Protein AF-A0A7X7PYT3-F1 (afdb_monomer)

Structure (mmCIF, N/CA/C/O backbone):
data_AF-A0A7X7PYT3-F1
#
_entry.id   AF-A0A7X7PYT3-F1
#
loop_
_atom_site.group_PDB
_atom_site.id
_atom_site.type_symbol
_atom_site.label_atom_id
_atom_site.label_alt_id
_atom_site.label_comp_id
_atom_site.label_asym_id
_atom_site.label_entity_id
_atom_site.label_seq_id
_atom_site.pdbx_PDB_ins_code
_atom_site.Cartn_x
_atom_site.Cartn_y
_atom_site.Cartn_z
_atom_site.occupancy
_atom_site.B_iso_or_equiv
_atom_site.auth_seq_id
_atom_site.auth_comp_id
_atom_site.auth_asym_id
_atom_site.auth_atom_id
_atom_site.pdbx_PDB_model_num
ATOM 1 N N . MET A 1 1 ? -5.361 -10.222 27.015 1.00 34.09 1 MET A N 1
ATOM 2 C CA . MET A 1 1 ? -4.340 -10.618 26.019 1.00 34.09 1 MET A CA 1
ATOM 3 C C . MET A 1 1 ? -5.053 -10.894 24.704 1.00 34.09 1 MET A C 1
ATOM 5 O O . MET A 1 1 ? -5.855 -11.813 24.658 1.00 34.09 1 MET A O 1
ATOM 9 N N . SER A 1 2 ? -4.859 -10.070 23.673 1.00 35.94 2 SER A N 1
ATOM 10 C CA . SER A 1 2 ? -5.416 -10.332 22.338 1.00 35.94 2 SER A CA 1
ATOM 11 C C . SER A 1 2 ? -4.328 -10.051 21.305 1.00 35.94 2 SER A C 1
ATOM 13 O O . SER A 1 2 ? -4.134 -8.921 20.865 1.00 35.94 2 SER A O 1
ATOM 15 N N . ALA A 1 3 ? -3.550 -11.090 21.010 1.00 44.66 3 ALA A N 1
ATOM 16 C CA . ALA A 1 3 ? -2.531 -11.114 19.973 1.00 44.66 3 ALA A CA 1
ATOM 17 C C . ALA A 1 3 ? -3.099 -11.911 18.790 1.00 44.66 3 ALA A C 1
ATOM 19 O O . ALA A 1 3 ? -2.929 -13.120 18.706 1.00 44.66 3 ALA A O 1
ATOM 20 N N . ALA A 1 4 ? -3.864 -11.242 17.927 1.00 43.62 4 ALA A N 1
ATOM 21 C CA . ALA A 1 4 ? -4.382 -11.821 16.684 1.00 43.62 4 ALA A CA 1
ATOM 22 C C . ALA A 1 4 ? -4.471 -10.884 15.444 1.00 43.62 4 ALA A C 1
ATOM 24 O O . ALA A 1 4 ? -4.934 -11.367 14.410 1.00 43.62 4 ALA A O 1
ATOM 25 N N . PRO A 1 5 ? -4.032 -9.600 15.435 1.00 50.62 5 PRO A N 1
ATOM 26 C CA . PRO A 1 5 ? -4.011 -8.821 14.187 1.00 50.62 5 PRO A CA 1
ATOM 27 C C . PRO A 1 5 ? -2.671 -8.876 13.427 1.00 50.62 5 PRO A C 1
ATOM 29 O O . PRO A 1 5 ? -2.672 -8.729 12.207 1.00 50.62 5 PRO A O 1
ATOM 32 N N . ALA A 1 6 ? -1.547 -9.140 14.106 1.00 54.78 6 ALA A N 1
ATOM 33 C CA . ALA A 1 6 ? -0.208 -9.007 13.519 1.00 54.78 6 ALA A CA 1
ATOM 34 C C . ALA A 1 6 ? 0.018 -9.917 12.298 1.00 54.78 6 ALA A C 1
ATOM 36 O O . ALA A 1 6 ? 0.558 -9.471 11.295 1.00 54.78 6 ALA A O 1
ATOM 37 N N . THR A 1 7 ? -0.464 -11.165 12.325 1.00 61.44 7 THR A N 1
ATOM 38 C CA . THR A 1 7 ? -0.236 -12.133 11.236 1.00 61.44 7 THR A CA 1
ATOM 39 C C . THR A 1 7 ? -0.947 -11.753 9.934 1.00 61.44 7 THR A C 1
ATOM 41 O O . THR A 1 7 ? -0.389 -11.925 8.854 1.00 61.44 7 THR A O 1
ATOM 44 N N . LYS A 1 8 ? -2.176 -11.217 10.011 1.00 61.28 8 LYS A N 1
ATOM 45 C CA . LYS A 1 8 ? -2.931 -10.803 8.813 1.00 61.28 8 LYS A CA 1
ATOM 46 C C . LYS A 1 8 ? -2.383 -9.515 8.214 1.00 61.28 8 LYS A C 1
ATOM 48 O O . LYS A 1 8 ? -2.285 -9.430 6.992 1.00 61.28 8 LYS A O 1
ATOM 53 N N . ALA A 1 9 ? -2.023 -8.556 9.068 1.00 68.38 9 ALA A N 1
ATOM 54 C CA . ALA A 1 9 ? -1.354 -7.336 8.640 1.00 68.38 9 ALA A CA 1
ATOM 55 C C . ALA A 1 9 ? -0.036 -7.673 7.927 1.00 68.38 9 ALA A C 1
ATOM 57 O O . ALA A 1 9 ? 0.190 -7.195 6.820 1.00 68.38 9 ALA A O 1
ATOM 58 N N . ASN A 1 10 ? 0.757 -8.600 8.479 1.00 80.62 10 ASN A N 1
ATOM 59 C CA . ASN A 1 10 ? 2.012 -9.033 7.864 1.00 80.62 10 ASN A CA 1
ATOM 60 C C . ASN A 1 10 ? 1.793 -9.646 6.470 1.00 80.62 10 ASN A C 1
ATOM 62 O O . ASN A 1 10 ? 2.423 -9.234 5.503 1.00 80.62 10 ASN A O 1
ATOM 66 N N . ALA A 1 11 ? 0.796 -10.528 6.328 1.00 89.56 11 ALA A N 1
ATOM 67 C CA . ALA A 1 11 ? 0.452 -11.110 5.031 1.00 89.56 11 ALA A CA 1
ATOM 68 C C . ALA A 1 11 ? -0.017 -10.063 4.001 1.00 89.56 11 ALA A C 1
ATOM 70 O O . ALA A 1 11 ? 0.162 -10.249 2.798 1.00 89.56 11 ALA A O 1
ATOM 71 N N . ALA A 1 12 ? -0.673 -8.981 4.436 1.00 92.31 12 ALA A N 1
ATOM 72 C CA . ALA A 1 12 ? -1.050 -7.889 3.542 1.00 92.31 12 ALA A CA 1
ATOM 73 C C . ALA A 1 12 ? 0.182 -7.104 3.078 1.00 92.31 12 ALA A C 1
ATOM 75 O O . ALA A 1 12 ? 0.334 -6.889 1.877 1.00 92.31 12 ALA A O 1
ATOM 76 N N . LEU A 1 13 ? 1.077 -6.741 3.998 1.00 94.50 13 LEU A N 1
ATOM 77 C CA . LEU A 1 13 ? 2.319 -6.032 3.678 1.00 94.50 13 LEU A CA 1
ATOM 78 C C . LEU A 1 13 ? 3.206 -6.837 2.720 1.00 94.50 13 LEU A C 1
ATOM 80 O O . LEU A 1 13 ? 3.687 -6.283 1.735 1.00 94.50 13 LEU A O 1
ATOM 84 N N . GLU A 1 14 ? 3.330 -8.150 2.927 1.00 94.25 14 GLU A N 1
ATOM 85 C CA . GLU A 1 14 ? 4.042 -9.053 2.012 1.00 94.25 14 GLU A CA 1
ATOM 86 C C . GLU A 1 14 ? 3.453 -9.020 0.594 1.00 94.25 14 GLU A C 1
ATOM 88 O O . GLU A 1 14 ? 4.188 -8.871 -0.385 1.00 94.25 14 GLU A O 1
ATOM 93 N N . ARG A 1 15 ? 2.118 -9.090 0.465 1.00 94.00 15 ARG A N 1
ATOM 94 C CA . ARG A 1 15 ? 1.452 -8.984 -0.845 1.00 94.00 15 ARG A CA 1
ATOM 95 C C . ARG A 1 15 ? 1.733 -7.641 -1.511 1.00 94.00 15 ARG A C 1
ATOM 97 O O . ARG A 1 15 ? 2.066 -7.614 -2.692 1.00 94.00 15 ARG A O 1
ATOM 104 N N . TYR A 1 16 ? 1.596 -6.536 -0.779 1.00 94.56 16 TYR A N 1
ATOM 105 C CA . TYR A 1 16 ? 1.864 -5.208 -1.332 1.00 94.56 16 TYR A CA 1
ATOM 106 C C . TYR A 1 16 ? 3.337 -5.027 -1.711 1.00 94.56 16 TYR A C 1
ATOM 108 O O . TYR A 1 16 ? 3.608 -4.383 -2.720 1.00 94.56 16 TYR A O 1
ATOM 116 N N . SER A 1 17 ? 4.270 -5.640 -0.977 1.00 94.62 17 SER A N 1
ATOM 117 C CA . SER A 1 17 ? 5.698 -5.622 -1.308 1.00 94.62 17 SER A CA 1
ATOM 118 C C . SER A 1 17 ? 5.981 -6.299 -2.651 1.00 94.62 17 SER A C 1
ATOM 120 O O . SER A 1 17 ? 6.554 -5.683 -3.547 1.00 94.62 17 SER A O 1
ATOM 122 N N . ALA A 1 18 ? 5.452 -7.507 -2.869 1.00 94.00 18 ALA A N 1
ATOM 123 C CA . ALA A 1 18 ? 5.590 -8.197 -4.155 1.00 94.00 18 ALA A CA 1
ATOM 124 C C . ALA A 1 18 ? 4.962 -7.412 -5.328 1.00 94.00 18 ALA A C 1
ATOM 126 O O . ALA A 1 18 ? 5.506 -7.367 -6.438 1.00 94.00 18 ALA A O 1
ATOM 127 N N . LEU A 1 19 ? 3.816 -6.764 -5.088 1.00 94.12 19 LEU A N 1
ATOM 128 C CA . LEU A 1 19 ? 3.155 -5.920 -6.086 1.00 94.12 19 LEU A CA 1
ATOM 129 C C . LEU A 1 19 ? 3.956 -4.653 -6.396 1.00 94.12 19 LEU A C 1
ATOM 131 O O . LEU A 1 19 ? 3.980 -4.236 -7.554 1.00 94.12 19 LEU A O 1
ATOM 135 N N . PHE A 1 20 ? 4.606 -4.054 -5.395 1.00 94.06 20 PHE A N 1
ATOM 136 C CA . PHE A 1 20 ? 5.451 -2.877 -5.574 1.00 94.06 20 PHE A CA 1
ATOM 137 C C . PHE A 1 20 ? 6.600 -3.178 -6.541 1.00 94.06 20 PHE A C 1
ATOM 139 O O . PHE A 1 20 ? 6.759 -2.457 -7.527 1.00 94.06 20 PHE A O 1
ATOM 146 N N . GLU A 1 21 ? 7.328 -4.279 -6.315 1.00 91.81 21 GLU A N 1
ATOM 147 C CA . GLU A 1 21 ? 8.417 -4.708 -7.205 1.00 91.81 21 GLU A CA 1
ATOM 148 C C . GLU A 1 21 ? 7.933 -4.872 -8.643 1.00 91.81 21 GLU A C 1
ATOM 150 O O . GLU A 1 21 ? 8.521 -4.342 -9.582 1.00 91.81 21 GLU A O 1
ATOM 155 N N . THR A 1 22 ? 6.798 -5.553 -8.810 1.00 91.31 22 THR A N 1
ATOM 156 C CA . THR A 1 22 ? 6.220 -5.810 -10.132 1.00 91.31 22 THR A CA 1
ATOM 157 C C . THR A 1 22 ? 5.788 -4.513 -10.821 1.00 91.31 22 THR A C 1
ATOM 159 O O . THR A 1 22 ? 5.959 -4.357 -12.029 1.00 91.31 22 THR A O 1
ATOM 162 N N . ARG A 1 23 ? 5.207 -3.566 -10.074 1.00 90.62 23 ARG A N 1
ATOM 163 C CA . ARG A 1 23 ? 4.601 -2.350 -10.633 1.00 90.62 23 ARG A CA 1
ATOM 164 C C . ARG A 1 23 ? 5.615 -1.260 -10.966 1.00 90.62 23 ARG A C 1
ATOM 166 O O . ARG A 1 23 ? 5.330 -0.451 -11.855 1.00 90.62 23 ARG A O 1
ATOM 173 N N . PHE A 1 24 ? 6.734 -1.203 -10.250 1.00 90.69 24 PHE A N 1
ATOM 174 C CA . PHE A 1 24 ? 7.692 -0.097 -10.333 1.00 90.69 24 PHE A CA 1
ATOM 175 C C . PHE A 1 24 ? 9.096 -0.515 -10.795 1.00 90.69 24 PHE A C 1
ATOM 177 O O . PHE A 1 24 ? 10.005 0.310 -10.751 1.00 90.69 24 PHE A O 1
ATOM 184 N N . ALA A 1 25 ? 9.275 -1.740 -11.308 1.00 85.88 25 ALA A N 1
ATOM 185 C CA . ALA A 1 25 ? 10.560 -2.265 -11.795 1.00 85.88 25 ALA A CA 1
ATOM 186 C C . ALA A 1 25 ? 11.299 -1.363 -12.808 1.00 85.88 25 ALA A C 1
ATOM 188 O O . ALA A 1 25 ? 12.516 -1.449 -12.936 1.00 85.88 25 ALA A O 1
ATOM 189 N N . SER A 1 26 ? 10.586 -0.508 -13.545 1.00 85.56 26 SER A N 1
ATOM 190 C CA . SER A 1 26 ? 11.167 0.420 -14.530 1.00 85.56 26 SER A CA 1
ATOM 191 C C . SER A 1 26 ? 10.653 1.853 -14.360 1.00 85.56 26 SER A C 1
ATOM 193 O O . SER A 1 26 ? 10.564 2.606 -15.326 1.00 85.56 26 SER A O 1
ATOM 195 N N . ASP A 1 27 ? 10.264 2.223 -13.138 1.00 86.00 27 ASP A N 1
ATOM 196 C CA . ASP A 1 27 ? 9.719 3.548 -12.846 1.00 86.00 27 ASP A CA 1
ATOM 197 C C . ASP A 1 27 ? 10.843 4.598 -12.723 1.00 86.00 27 ASP A C 1
ATOM 199 O O . ASP A 1 27 ? 11.796 4.393 -11.962 1.00 86.00 27 ASP A O 1
ATOM 203 N N . PRO A 1 28 ? 10.736 5.751 -13.410 1.00 90.31 28 PRO A N 1
ATOM 204 C CA . PRO A 1 28 ? 11.738 6.816 -13.331 1.00 90.31 28 PRO A CA 1
ATOM 205 C C . PRO A 1 28 ? 11.803 7.486 -11.949 1.00 90.31 28 PRO A C 1
ATOM 207 O O . PRO A 1 28 ? 12.765 8.190 -11.663 1.00 90.31 28 PRO A O 1
ATOM 210 N N . LEU A 1 29 ? 10.805 7.270 -11.083 1.00 93.56 29 LEU A N 1
ATOM 211 C CA . LEU A 1 29 ? 10.761 7.754 -9.700 1.00 93.56 29 LEU A CA 1
ATOM 212 C C . LEU A 1 29 ? 10.930 6.608 -8.687 1.00 93.56 29 LEU A C 1
ATOM 214 O O . LEU A 1 29 ? 10.538 6.748 -7.524 1.00 93.56 29 LEU A O 1
ATOM 218 N N . SER A 1 30 ? 11.491 5.474 -9.118 1.00 91.06 30 SER A N 1
ATOM 219 C CA . SER A 1 30 ? 11.604 4.248 -8.319 1.00 91.06 30 SER A CA 1
ATOM 220 C C . SER A 1 30 ? 12.238 4.477 -6.946 1.00 91.06 30 SER A C 1
ATOM 222 O O . SER A 1 30 ? 11.712 3.958 -5.965 1.00 91.06 30 SER A O 1
ATOM 224 N N . GLU A 1 31 ? 13.282 5.304 -6.835 1.00 93.19 31 GLU A N 1
ATOM 225 C CA . GLU A 1 31 ? 13.923 5.624 -5.548 1.00 93.19 31 GLU A CA 1
ATOM 226 C C . GLU A 1 31 ? 12.979 6.349 -4.579 1.00 93.19 31 GLU A C 1
ATOM 228 O O . GLU A 1 31 ? 12.802 5.917 -3.439 1.00 93.19 31 GLU A O 1
ATOM 233 N N . ALA A 1 32 ? 12.317 7.419 -5.031 1.00 95.69 32 ALA A N 1
ATOM 234 C CA . ALA A 1 32 ? 11.392 8.184 -4.193 1.00 95.69 32 ALA A CA 1
ATOM 235 C C . ALA A 1 32 ? 10.185 7.335 -3.765 1.00 95.69 32 ALA A C 1
ATOM 237 O O . ALA A 1 32 ? 9.750 7.385 -2.611 1.00 95.69 32 ALA A O 1
ATOM 238 N N . ARG A 1 33 ? 9.663 6.507 -4.680 1.00 95.44 33 ARG A N 1
ATOM 239 C CA . ARG A 1 33 ? 8.577 5.570 -4.370 1.00 95.44 33 ARG A CA 1
ATOM 240 C C . ARG A 1 33 ? 9.022 4.493 -3.393 1.00 95.44 33 ARG A C 1
ATOM 242 O O . ARG A 1 33 ? 8.252 4.162 -2.496 1.00 95.44 33 ARG A O 1
ATOM 249 N N . ARG A 1 34 ? 10.240 3.966 -3.551 1.00 95.44 34 ARG A N 1
ATOM 250 C CA . ARG A 1 34 ? 10.814 2.958 -2.656 1.00 95.44 34 ARG A CA 1
ATOM 251 C C . ARG A 1 34 ? 10.933 3.507 -1.245 1.00 95.44 34 ARG A C 1
ATOM 253 O O . ARG A 1 34 ? 10.421 2.885 -0.328 1.00 95.44 34 ARG A O 1
ATOM 260 N N . ALA A 1 35 ? 11.514 4.696 -1.088 1.00 96.62 35 ALA A N 1
ATOM 261 C CA . ALA A 1 35 ? 11.674 5.331 0.216 1.00 96.62 35 ALA A CA 1
ATOM 262 C C . ALA A 1 35 ? 10.326 5.526 0.934 1.00 96.62 35 ALA A C 1
ATOM 264 O O . ALA A 1 35 ? 10.192 5.188 2.110 1.00 96.62 35 ALA A O 1
ATOM 265 N N . ALA A 1 36 ? 9.306 6.016 0.219 1.00 96.56 36 ALA A N 1
ATOM 266 C CA . ALA A 1 36 ? 7.961 6.162 0.774 1.00 96.56 36 ALA A CA 1
ATOM 267 C C . ALA A 1 36 ? 7.324 4.807 1.130 1.00 96.56 36 ALA A C 1
ATOM 269 O O . ALA A 1 36 ? 6.646 4.680 2.150 1.00 96.56 36 ALA A O 1
ATOM 270 N N . PHE A 1 37 ? 7.541 3.787 0.298 1.00 96.44 37 PHE A N 1
ATOM 271 C CA . PHE A 1 37 ? 6.991 2.455 0.518 1.00 96.44 37 PHE A CA 1
ATOM 272 C C . PHE A 1 37 ? 7.662 1.726 1.687 1.00 96.44 37 PHE A C 1
ATOM 274 O O . PHE A 1 37 ? 6.970 1.103 2.487 1.00 96.44 37 PHE A O 1
ATOM 281 N N . ASP A 1 38 ? 8.977 1.858 1.849 1.00 96.19 38 ASP A N 1
ATOM 282 C CA . ASP A 1 38 ? 9.713 1.287 2.980 1.00 96.19 38 ASP A CA 1
ATOM 283 C C . ASP A 1 38 ? 9.247 1.890 4.309 1.00 96.19 38 ASP A C 1
ATOM 285 O O . ASP A 1 38 ? 9.134 1.184 5.311 1.00 96.19 38 ASP A O 1
ATOM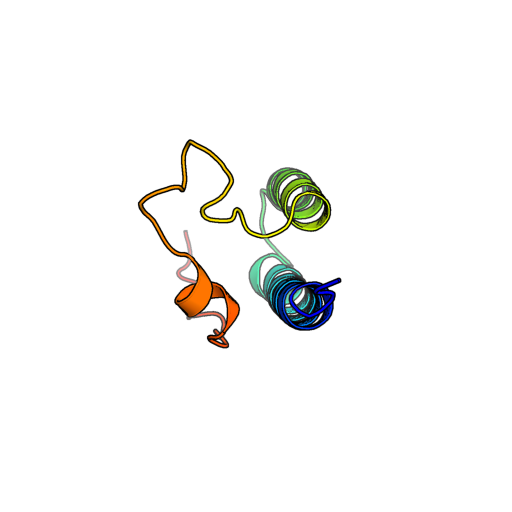 289 N N . GLU A 1 39 ? 8.930 3.186 4.327 1.00 96.25 39 GLU A N 1
ATOM 290 C CA . GLU A 1 39 ? 8.354 3.825 5.508 1.00 96.25 39 GLU A CA 1
ATOM 291 C C . GLU A 1 39 ? 6.950 3.291 5.814 1.00 96.25 39 GLU A C 1
ATOM 293 O O . GLU A 1 39 ? 6.650 2.941 6.957 1.00 96.25 39 GLU A O 1
ATOM 298 N N . PHE A 1 40 ? 6.123 3.110 4.782 1.00 94.75 40 PHE A N 1
ATOM 299 C CA . PHE A 1 40 ? 4.836 2.433 4.924 1.00 94.75 40 PHE A CA 1
ATOM 300 C C . PHE A 1 40 ? 4.981 0.998 5.456 1.00 94.75 40 PHE A C 1
ATOM 302 O O . PHE A 1 40 ? 4.208 0.600 6.321 1.00 94.75 40 PHE A O 1
ATOM 309 N N . LEU A 1 41 ? 5.971 0.220 5.008 1.00 94.75 41 LEU A N 1
ATOM 310 C CA . LEU A 1 41 ? 6.187 -1.145 5.507 1.00 94.75 41 LEU A CA 1
ATOM 311 C C . LEU A 1 41 ? 6.556 -1.179 6.997 1.00 94.75 41 LEU A C 1
ATOM 313 O O . LEU A 1 41 ? 6.152 -2.109 7.696 1.00 94.75 41 LEU A O 1
ATOM 317 N N . LYS A 1 42 ? 7.290 -0.175 7.496 1.00 93.50 42 LYS A N 1
ATOM 318 C CA . LYS A 1 42 ? 7.621 -0.055 8.927 1.00 93.50 42 LYS A CA 1
ATOM 319 C C . LYS A 1 42 ? 6.406 0.316 9.774 1.00 93.50 42 LYS A C 1
ATOM 321 O O . LYS A 1 42 ? 6.249 -0.218 10.869 1.00 93.50 42 LYS A O 1
ATOM 326 N N . GLN A 1 43 ? 5.577 1.241 9.287 1.00 92.75 43 GLN A N 1
ATOM 327 C CA . GLN A 1 43 ? 4.404 1.739 10.015 1.00 92.75 43 GLN A CA 1
ATOM 328 C C . GLN A 1 43 ? 3.200 0.791 9.907 1.00 92.75 43 GLN A C 1
ATOM 330 O O . GLN A 1 43 ? 2.414 0.660 10.845 1.00 92.75 43 GLN A O 1
ATOM 335 N N . GLY A 1 44 ? 3.076 0.090 8.782 1.00 93.62 44 GLY A N 1
ATOM 336 C CA . GLY A 1 44 ? 1.935 -0.745 8.441 1.00 93.62 44 GLY A CA 1
ATOM 337 C C . GLY A 1 44 ? 0.702 0.056 8.014 1.00 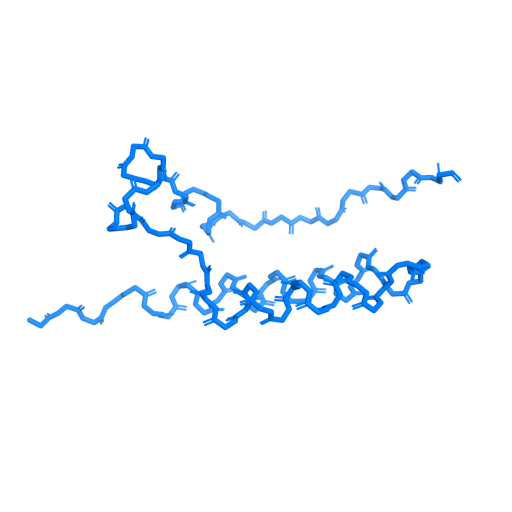93.62 44 GLY A C 1
ATOM 338 O O . GLY A 1 44 ? 0.749 1.259 7.761 1.00 93.62 44 GLY A O 1
ATOM 339 N N . PHE A 1 45 ? -0.436 -0.634 7.915 1.00 93.44 45 PHE A N 1
ATOM 340 C CA . PHE A 1 45 ? -1.717 0.035 7.697 1.00 93.44 45 PHE A CA 1
ATOM 341 C C . PHE A 1 45 ? -2.161 0.761 8.972 1.00 93.44 45 PHE A C 1
ATOM 343 O O . PHE A 1 45 ? -2.124 0.154 10.048 1.00 93.44 45 PHE A O 1
ATOM 350 N N . PRO A 1 46 ? -2.650 2.007 8.864 1.00 93.88 46 PRO A N 1
ATOM 351 C CA . PRO A 1 46 ? -3.231 2.691 10.002 1.00 93.88 46 PRO A CA 1
ATOM 352 C C . PRO A 1 46 ? -4.519 1.997 10.446 1.00 93.88 46 PRO A C 1
ATOM 354 O O . PRO A 1 46 ? -5.230 1.338 9.678 1.00 93.88 46 PRO A O 1
ATOM 357 N N . THR A 1 47 ? -4.829 2.162 11.719 1.00 92.31 47 THR A N 1
ATOM 358 C CA . THR A 1 47 ? -5.952 1.532 12.402 1.00 92.31 47 THR A CA 1
ATOM 359 C C . THR A 1 47 ? -6.922 2.593 12.913 1.00 92.31 47 THR A C 1
ATOM 361 O O . THR A 1 47 ? -6.589 3.762 13.031 1.00 92.31 47 THR A O 1
ATOM 364 N N . GLN A 1 48 ? -8.126 2.202 13.335 1.00 94.25 48 GLN A N 1
ATOM 365 C CA . GLN A 1 48 ? -9.062 3.154 13.960 1.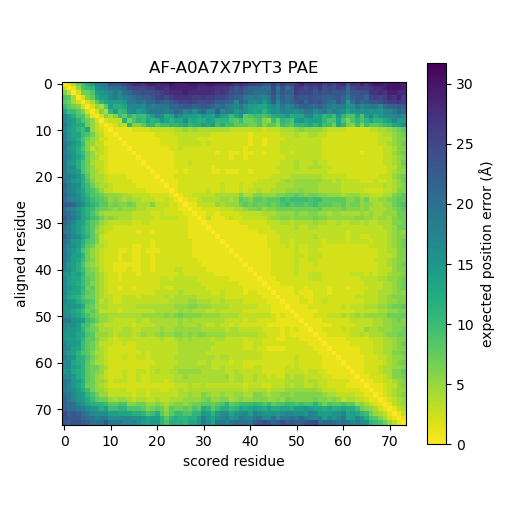00 94.25 48 GLN A CA 1
ATOM 366 C C . GLN A 1 48 ? -8.605 3.664 15.346 1.00 94.25 48 GLN A C 1
ATOM 368 O O . GLN A 1 48 ? -9.338 4.421 15.981 1.00 94.25 48 GLN A O 1
ATOM 373 N N . ARG A 1 49 ? -7.438 3.219 15.847 1.00 93.00 49 ARG A N 1
ATOM 374 C CA . ARG A 1 49 ? -6.788 3.795 17.036 1.00 93.00 49 ARG A CA 1
ATOM 375 C C . ARG A 1 49 ? -6.020 5.069 16.701 1.00 93.00 49 ARG A C 1
ATOM 377 O O . ARG A 1 49 ? -5.838 5.891 17.590 1.00 93.00 49 ARG A O 1
ATOM 384 N N . ASP A 1 50 ? -5.599 5.217 15.452 1.00 95.50 50 ASP A N 1
ATOM 385 C CA . ASP A 1 50 ? -4.974 6.427 14.943 1.00 95.50 50 ASP A CA 1
ATOM 386 C C . ASP A 1 50 ? -6.068 7.487 14.770 1.00 95.50 50 ASP A C 1
ATOM 388 O O . ASP A 1 50 ? -7.100 7.231 14.140 1.00 95.50 50 ASP A O 1
ATOM 392 N N . GLU A 1 51 ? -5.884 8.663 15.377 1.00 96.25 51 GLU A N 1
ATOM 393 C CA . GLU A 1 51 ? -6.942 9.681 15.473 1.00 96.25 51 GLU A CA 1
ATOM 394 C C . GLU A 1 51 ? -7.459 10.108 14.093 1.00 96.25 51 GLU A C 1
ATOM 396 O O . GLU A 1 51 ? -8.670 10.232 13.892 1.00 96.25 51 GLU A O 1
ATOM 401 N N . GLU A 1 52 ? -6.553 10.218 13.122 1.00 96.94 52 GLU A N 1
ATOM 402 C CA . GLU A 1 52 ? -6.841 10.559 11.724 1.00 96.94 52 GLU A CA 1
ATOM 403 C C . GLU A 1 52 ? -7.696 9.497 11.001 1.00 96.94 52 GLU A C 1
ATOM 405 O O . GLU A 1 52 ? -8.382 9.803 10.025 1.00 96.94 52 GLU A O 1
ATOM 410 N N . TRP A 1 53 ? -7.715 8.254 11.498 1.00 95.75 53 TRP A N 1
ATOM 411 C CA . TRP A 1 53 ? -8.375 7.100 10.872 1.00 95.75 53 TRP A CA 1
ATOM 412 C C . TRP A 1 53 ? -9.568 6.563 11.666 1.00 95.75 53 TRP A C 1
ATOM 414 O O . TRP A 1 53 ? -10.194 5.576 11.264 1.00 95.75 53 TRP A O 1
ATOM 424 N N . LYS A 1 54 ? -9.950 7.226 12.765 1.00 95.81 54 LYS A N 1
ATOM 425 C CA . LYS A 1 54 ? -11.021 6.801 13.685 1.00 95.81 54 LYS A CA 1
ATOM 426 C C .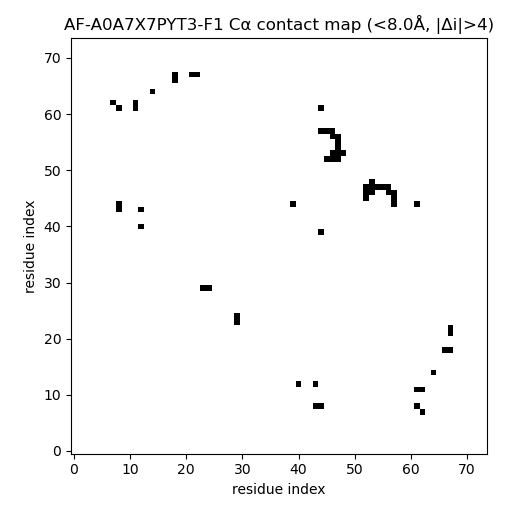 LYS A 1 54 ? -12.315 6.387 12.976 1.00 95.81 54 LYS A C 1
ATOM 428 O O . LYS A 1 54 ? -12.939 5.386 13.339 1.00 95.81 54 LYS A O 1
ATOM 433 N N . TYR A 1 55 ? -12.699 7.125 11.936 1.00 97.31 55 TYR A N 1
ATOM 434 C CA . TYR A 1 55 ? -13.945 6.908 11.193 1.00 97.31 55 TYR A CA 1
ATOM 435 C C . TYR A 1 55 ? -13.750 6.220 9.833 1.00 97.31 55 TYR A C 1
ATOM 437 O O . TYR A 1 55 ? -14.730 5.966 9.133 1.00 97.31 55 TYR A O 1
ATOM 445 N N . THR A 1 56 ? -12.514 5.852 9.482 1.00 96.62 56 THR A N 1
ATOM 446 C CA . THR A 1 56 ? -12.168 5.276 8.177 1.00 96.62 56 THR A CA 1
ATOM 447 C C . THR A 1 56 ? -11.502 3.918 8.363 1.00 96.62 56 THR A C 1
ATOM 449 O O . THR A 1 56 ? -10.294 3.802 8.535 1.00 96.62 56 THR A O 1
ATOM 452 N N . SER A 1 57 ? -12.301 2.850 8.323 1.00 94.25 57 SER A N 1
ATOM 453 C CA . SER A 1 57 ? -11.778 1.487 8.470 1.00 94.25 57 SER A CA 1
ATOM 454 C C . SER A 1 57 ? -11.108 0.981 7.186 1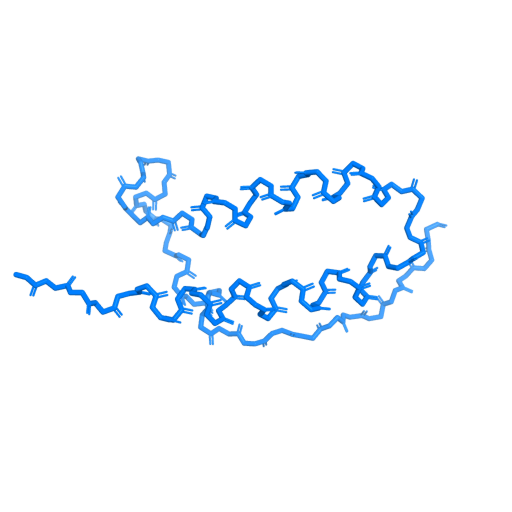.00 94.25 57 SER A C 1
ATOM 456 O O . SER A 1 57 ? -11.766 0.843 6.151 1.00 94.25 57 SER A O 1
ATOM 458 N N . LEU A 1 58 ? -9.829 0.599 7.278 1.00 93.94 58 LEU A N 1
ATOM 459 C CA . LEU A 1 58 ? -9.056 0.003 6.177 1.00 93.94 58 LEU A CA 1
ATOM 460 C C . LEU A 1 58 ? -9.104 -1.529 6.111 1.00 93.94 58 LEU A C 1
ATOM 462 O O . LEU A 1 58 ? -8.568 -2.131 5.183 1.00 93.94 58 LEU A O 1
ATOM 466 N N . ARG A 1 59 ? -9.845 -2.188 7.005 1.00 91.75 59 ARG A N 1
ATOM 467 C CA . ARG A 1 59 ? -9.888 -3.658 7.094 1.00 91.75 59 ARG A CA 1
ATOM 468 C C . ARG A 1 59 ? -10.256 -4.353 5.773 1.00 91.75 59 ARG A C 1
ATOM 470 O O . ARG A 1 59 ? -9.782 -5.454 5.482 1.00 91.75 59 ARG A O 1
ATOM 477 N N . ARG A 1 60 ? -11.130 -3.742 4.962 1.00 93.00 60 ARG A N 1
ATOM 478 C CA . ARG A 1 60 ? -11.492 -4.278 3.634 1.00 93.00 60 ARG A CA 1
ATOM 479 C C . ARG A 1 60 ? -10.360 -4.154 2.616 1.00 93.00 60 ARG A C 1
ATOM 481 O O . ARG A 1 60 ? -10.251 -5.020 1.756 1.00 93.00 60 ARG A O 1
ATOM 488 N N . LEU A 1 61 ? -9.535 -3.118 2.723 1.00 91.75 61 LEU A N 1
ATOM 489 C CA . LEU A 1 61 ? -8.348 -2.950 1.891 1.00 91.75 61 LEU A CA 1
ATOM 490 C C . LEU A 1 61 ? -7.306 -4.019 2.243 1.00 91.75 61 LEU A C 1
ATOM 492 O O . LEU A 1 61 ? -6.869 -4.750 1.363 1.00 91.75 61 LEU A O 1
ATOM 496 N N . GLU A 1 62 ? -7.014 -4.196 3.533 1.00 91.62 62 GLU A N 1
ATOM 497 C CA . GLU A 1 62 ? -6.048 -5.193 4.025 1.00 91.62 62 GLU A CA 1
ATOM 498 C C . GLU A 1 62 ? -6.428 -6.638 3.665 1.00 91.62 62 GLU A C 1
ATOM 500 O O . GLU A 1 62 ? -5.572 -7.466 3.350 1.00 91.62 62 GLU A O 1
ATOM 505 N N . SER A 1 63 ? -7.722 -6.966 3.732 1.00 91.44 63 SER A N 1
ATOM 506 C CA . SER A 1 63 ? -8.212 -8.330 3.488 1.00 91.44 63 SER A CA 1
ATOM 507 C C . SER A 1 63 ? -8.357 -8.684 2.011 1.00 91.44 63 SER A C 1
ATOM 509 O O . SER A 1 63 ? -8.453 -9.868 1.683 1.00 91.44 63 SER A O 1
ATOM 511 N N . ARG A 1 64 ? -8.369 -7.694 1.116 1.00 93.38 64 ARG A N 1
ATOM 512 C CA . ARG A 1 64 ? -8.532 -7.924 -0.317 1.00 93.38 64 ARG A CA 1
ATOM 513 C C . ARG A 1 64 ? -7.171 -8.117 -0.983 1.00 93.38 64 ARG A C 1
ATOM 515 O O . ARG A 1 64 ? -6.217 -7.396 -0.713 1.00 93.38 64 ARG A O 1
ATOM 522 N N . ALA A 1 65 ? -7.088 -9.100 -1.874 1.00 91.31 65 ALA A N 1
ATOM 523 C CA . ALA A 1 65 ? -5.954 -9.246 -2.776 1.00 91.31 65 ALA A CA 1
ATOM 524 C C . ALA A 1 65 ? -6.201 -8.413 -4.039 1.00 91.31 65 ALA A C 1
ATOM 526 O O . ALA A 1 65 ? -7.283 -8.476 -4.629 1.00 91.31 65 ALA A O 1
ATOM 527 N N . PHE A 1 66 ? -5.199 -7.636 -4.437 1.00 91.56 66 PHE A N 1
ATOM 528 C CA . PHE A 1 66 ? -5.212 -6.839 -5.658 1.00 91.56 66 PHE A CA 1
ATOM 529 C C . PHE A 1 66 ? -4.180 -7.384 -6.639 1.00 91.56 66 PHE A C 1
ATOM 531 O O . PHE A 1 66 ? -3.200 -8.008 -6.238 1.00 91.56 66 PHE A O 1
ATOM 538 N N . VAL A 1 67 ? -4.411 -7.124 -7.921 1.00 91.19 67 VAL A N 1
ATOM 539 C CA . VAL A 1 67 ? -3.454 -7.388 -8.995 1.00 91.19 67 VAL A CA 1
ATOM 540 C C . VAL A 1 67 ? -3.125 -6.068 -9.688 1.00 91.19 67 VAL A C 1
ATOM 542 O O . VAL A 1 67 ? -3.995 -5.188 -9.727 1.00 91.19 67 VAL A O 1
ATOM 545 N N . PRO A 1 68 ? -1.904 -5.884 -10.219 1.00 87.50 68 PRO A N 1
ATOM 546 C CA . PRO A 1 68 ? -1.571 -4.676 -10.954 1.00 87.50 68 PRO A CA 1
ATOM 547 C C . PRO A 1 68 ? -2.464 -4.566 -12.192 1.00 87.50 68 PRO A C 1
ATOM 549 O O . PRO A 1 68 ? -2.620 -5.525 -12.946 1.00 87.50 68 PRO A O 1
ATOM 552 N N . GLY A 1 69 ? -3.066 -3.395 -12.392 1.00 88.25 69 GLY A N 1
ATOM 553 C CA . GLY A 1 69 ? -3.734 -3.073 -13.650 1.00 88.25 69 GLY A CA 1
ATOM 554 C C . GLY A 1 69 ? -2.724 -2.830 -14.772 1.00 88.25 69 GLY A C 1
ATOM 555 O O . GLY A 1 69 ? -1.520 -2.727 -14.528 1.00 88.25 69 GLY A O 1
ATOM 556 N N . ALA A 1 70 ? -3.222 -2.695 -16.003 1.00 85.25 70 ALA A N 1
ATOM 557 C CA . ALA A 1 70 ? -2.385 -2.334 -17.142 1.00 85.25 70 ALA A C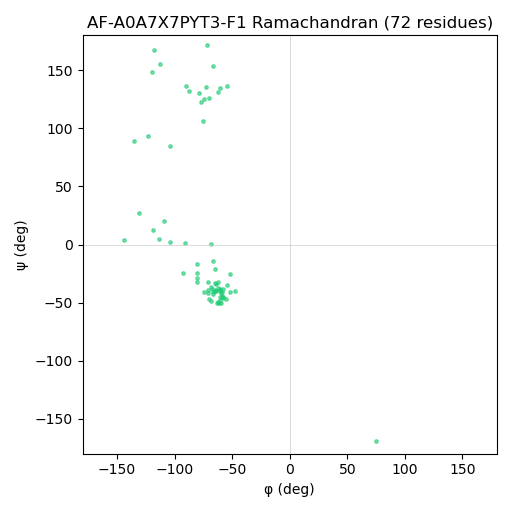A 1
ATOM 558 C C . ALA A 1 70 ? -1.611 -1.030 -16.871 1.00 85.25 70 ALA A C 1
ATOM 560 O O . ALA A 1 70 ? -2.165 -0.059 -16.347 1.00 85.25 70 ALA A O 1
ATOM 561 N N . HIS A 1 71 ? -0.327 -1.009 -17.234 1.00 73.44 71 HIS A N 1
ATOM 562 C CA . HIS A 1 71 ? 0.479 0.203 -17.180 1.00 73.44 71 HIS A CA 1
ATOM 563 C C . HIS A 1 71 ? 0.086 1.108 -18.351 1.00 73.44 71 HIS A C 1
ATOM 565 O O . HIS A 1 71 ? 0.430 0.820 -19.495 1.00 73.44 71 HIS A O 1
ATOM 571 N N . ALA A 1 72 ? -0.638 2.195 -18.082 1.00 69.62 72 ALA A N 1
ATOM 572 C CA . ALA A 1 72 ? -0.828 3.234 -19.086 1.00 69.62 72 ALA A CA 1
ATOM 573 C C . ALA A 1 72 ? 0.516 3.956 -19.295 1.00 69.62 72 ALA A C 1
ATOM 575 O O . ALA A 1 72 ? 1.122 4.367 -18.301 1.00 69.62 72 ALA A O 1
ATOM 576 N N . PRO A 1 73 ? 1.031 4.066 -20.532 1.00 60.06 73 PRO A N 1
ATOM 577 C CA . PRO A 1 73 ? 2.201 4.894 -20.792 1.00 60.06 73 PRO A CA 1
A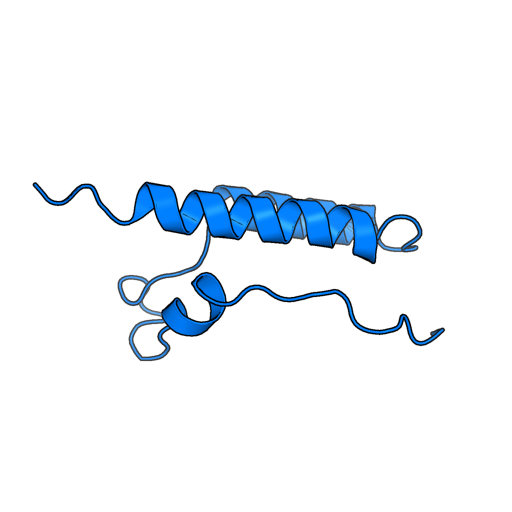TOM 578 C C . PRO A 1 73 ? 1.873 6.344 -20.414 1.00 60.06 73 PRO A C 1
ATOM 580 O O . PRO A 1 73 ? 0.775 6.824 -20.706 1.00 60.06 73 PRO A O 1
ATOM 583 N N . VAL A 1 74 ? 2.803 6.979 -19.701 1.00 59.94 74 VAL A N 1
ATOM 584 C CA . VAL A 1 74 ? 2.741 8.396 -19.312 1.00 59.94 74 VAL A CA 1
ATOM 585 C C . VAL A 1 74 ? 3.349 9.242 -20.418 1.00 59.94 74 VAL A C 1
ATOM 587 O O . VAL A 1 74 ? 4.353 8.770 -21.000 1.00 59.94 74 VAL A O 1
#

Sequence (74 aa):
MSAAPATKANAALERYSALFETRFASDPLSEARRAAFDEFLKQGFPTQRDEEWKYTSLRRLESRAFVPGAHAPV

Mean predicted aligned error: 6.28 Å

Solvent-accessible surface area (backbone atoms only — not comparable to full-atom values): 4836 Å² total; per-residue (Å²): 140,87,93,77,62,66,68,58,53,48,55,33,51,53,53,53,50,58,49,47,54,71,72,39,75,83,44,96,55,39,68,65,52,46,55,56,47,55,52,41,66,74,71,50,80,80,44,56,83,40,80,96,26,52,89,56,80,49,66,68,62,56,73,49,89,84,77,90,69,85,83,75,85,128

pLDDT: mean 86.21, std 15.48, range [34.09, 97.31]

Radius of gyration: 14.33 Å; Cα contacts (8 Å, |Δi|>4): 30; chains: 1; bounding box: 28×23×47 Å

Secondary structure (DSSP, 8-state):
----SHHHHHHHHHHHHHHHHHHHTT-TTHHHHHHHHHHHHHH-S--TTSGGGTT---HHHHHS---PPP----

Foldseek 3Di:
DDDDPPVLLLVLLVLVVVQLCVVCVPPPCNVVVVVVSVVCSVVTDDACVPVVCVPPHCPVVSPDHDHDDDDDDD

=== Feature glossary ===
Feature key, reading from the visual/contextual features back to the raw sequence:

Rendered structure images. Structure images are PyMOL renders from six orthogonal camera directions. Cartoon representation draws helices as coils and strands as arrows; sticks shows the backbone as bonds; surface shows the solvent-excluded envelope. Rainbow coloring maps sequence position to hue (blue→red, N→C); chain coloring assigns a distinct color per polypeptide.

Contact-map, Ramachandran, and PAE plots. Three diagnostic plots accompany the record. The Cα contact map visualizes the tertiary structure as a 2D adjacency matrix (8 Å cutoff, sequence-local contacts suppressed). The Ramachandran plot shows the distribution of backbone (φ, ψ) torsions, with points in the α and β basins reflecting secondary structure content. The PAE plot shows AlphaFold's inter-residue confidence as a color matrix.

InterPro / G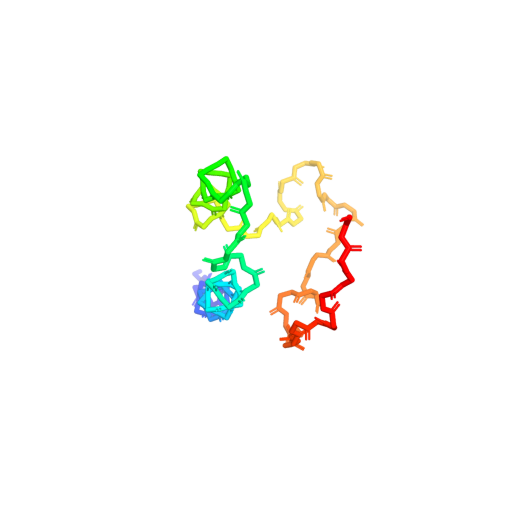O / CATH / organism. The annotation block draws on four external resources. InterPro: which protein families and domains the sequence belongs to. GO: standardized terms for what the protein does, what process it participates in, and where in the cell it acts. CATH: which structural fold it has in the CATH hierarchy. Organism: the species of origin.

Nearest PDB structures. Structural nearest neighbors (via Foldseek easy-search vs the PDB). Reported per hit: target PDB id, E-value, and alignment TM-score. A TM-score above ~0.5 is the conventional threshold for 'same fold'.

Predicted aligned error. Predicted aligned error is AlphaFold's pairwise confidence. Unlike pLDDT (per-residue), PAE is per-residue-pair and captures whether two parts of the structure are correctly placed relative to each other. Units are ångströms of expected positional error.

Solvent-accessible surface area. SASA measures how much of the protein is reachable by solvent. It is computed by rolling a water-sized probe over the atomic surface and summing the exposed area (Å²). Per-residue SASA distinguishes core (buried, low SASA) from surface (exposed, high SASA) residues; total SASA is a whole-molecule size measure.

B-factor. Crystallographic B-factors measure how much each atom's electron density is smeared out, in Å². They rise in mobile loops and surface residues and fall in the buried interior. In AlphaFold models this column is repurposed to hold pLDDT instead.

pLDDT. For AlphaFold models, the B-factor field carries pLDDT — the model's own estimate of local accuracy on a 0–100 scale. Regions with pLDDT<50 should be treated as essentially unmodeled; they often correspond to intrinsically disordered segments.

Backbone torsions (φ/ψ). φ (phi) 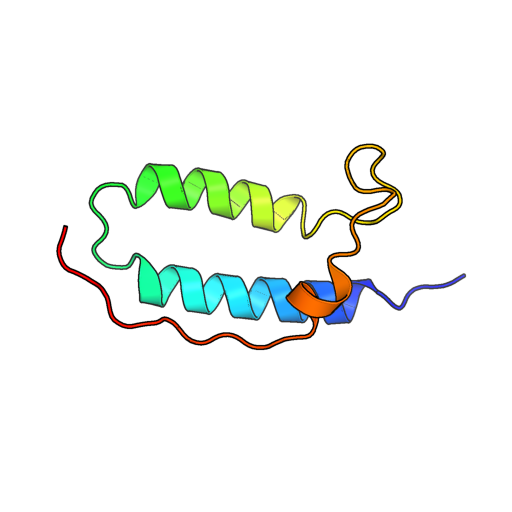and ψ (psi) are the two rotatable backbone dihedrals per residue: φ is the C(i-1)–N–Cα–C torsion, ψ is the N–Cα–C–N(i+1) torsion, both in degrees on (−180°, 180°]. α-helical residues cluster near (−60°, −45°); β-strand residues near (−120°, +130°). A Ramachandran plot is simply a scatter of (φ, ψ) for every residue.

Radius of gyration, Cα contacts, bounding box. Radius of gyration (Rg) is the root-mean-square distance of Cα atoms from their centroid — a single number for overall size and compactness. A globular domain of N residues has Rg ≈ 2.2·N^0.38 Å; an extended or disordered chain has a much larger Rg. The Cα contact count is the number of residue pairs whose Cα atoms are within 8 Å and are more than four positions apart in sequence — a standard proxy for tertiary packing density. The bounding box is the smallest axis-aligned box enclosing all Cα atoms.

Secondary structure (3-state, P-SEA). Three-state secondary structure (P-SEA) collapses the eight DSSP classes into helix (a), strand (b), and coil (c). P-SEA assigns these from Cα geometry alone — distances and angles — without requiring backbone oxygens, so it works on any Cα trace.

Secondary structure (8-state, DSSP). Secondary structure is the local, repeating backbone conformation. DSSP classifies it into eight states by reading the hydrogen-bond network: three helix types (H, G, I), two β types (E, B), two non-regular types (T, S), and unstructured coil (-).

Foldseek 3Di. The Foldseek 3Di string encodes local tertiary geometry as a 20-letter alphabet — one character per residue — derived from the relative positions of nearby Cα atoms. Unlike the amino-acid sequence, 3Di is a direct function of the 3D structure, so two proteins with the same fold have similar 3Di strings even at low sequence identity.

mmCIF coordinates. Structure coordinates are given as an mmCIF _atom_site loop: one row per atom with element, residue name, chain id, sequence number, and x/y/z position in Å. Only the four main-chain atoms per residue are included here; side chains are omitted to keep the record compact.

Sequence. This is the polypeptide sequence — one letter per residue, N-terminus first. Length ranges from a few dozen residues for small domains to over a thousand for large multi-domain proteins.